Protein AF-A0A081G0Y1-F1 (afdb_monomer_lite)

Secondary structure (DSSP, 8-state):
-HHHHHHSTTSSHHHHHHHHHHHHHHHHHH-S---HHHHHHHHHHHHHHHHHHHHIIIIIS-----

Organism: NCBI:txid1232683

Structure (mmCIF, N/CA/C/O backbone):
data_AF-A0A081G0Y1-F1
#
_entry.id   AF-A0A081G0Y1-F1
#
loop_
_atom_site.group_PDB
_atom_site.id
_atom_site.type_symbol
_atom_site.label_atom_id
_atom_site.label_alt_id
_atom_site.label_comp_id
_atom_site.label_asym_id
_atom_site.label_entity_id
_atom_site.label_seq_id
_atom_site.pdbx_PDB_ins_code
_atom_site.Cartn_x
_atom_site.Cartn_y
_atom_site.Cartn_z
_atom_site.occupancy
_atom_site.B_iso_or_equiv
_atom_site.auth_seq_id
_atom_site.auth_comp_id
_atom_site.auth_asym_id
_atom_site.auth_atom_id
_atom_site.pdbx_PDB_model_num
ATOM 1 N N . MET A 1 1 ? 1.263 -16.013 -6.589 1.00 56.69 1 MET A N 1
ATOM 2 C CA . MET A 1 1 ? 1.720 -14.872 -7.414 1.00 56.69 1 MET A CA 1
ATOM 3 C C . MET A 1 1 ? 1.732 -15.240 -8.892 1.00 56.69 1 MET A C 1
ATOM 5 O O . MET A 1 1 ? 1.339 -14.408 -9.697 1.00 56.69 1 MET A O 1
ATOM 9 N N . ASP A 1 2 ? 2.026 -16.497 -9.224 1.00 57.06 2 ASP A N 1
ATOM 10 C CA . ASP A 1 2 ? 2.077 -17.023 -10.597 1.00 57.06 2 ASP A CA 1
ATOM 11 C C . ASP A 1 2 ? 0.811 -16.783 -11.428 1.00 57.06 2 ASP A C 1
ATOM 13 O O . ASP A 1 2 ? 0.910 -16.299 -12.545 1.00 57.06 2 ASP A O 1
ATOM 17 N N . ALA A 1 3 ? -0.389 -17.011 -10.880 1.00 61.47 3 ALA A N 1
ATOM 18 C CA . ALA A 1 3 ? -1.633 -16.823 -11.638 1.00 61.47 3 ALA A CA 1
ATOM 19 C C . ALA A 1 3 ? -1.877 -15.365 -12.090 1.00 61.47 3 ALA A C 1
ATOM 21 O O . ALA A 1 3 ? -2.404 -15.132 -13.173 1.00 61.47 3 ALA A O 1
ATOM 22 N N . VAL A 1 4 ? -1.482 -14.372 -11.281 1.00 58.19 4 VAL A N 1
ATOM 23 C CA . VAL A 1 4 ? -1.629 -12.942 -11.630 1.00 58.19 4 VAL A CA 1
ATOM 24 C C . VAL A 1 4 ? -0.427 -12.454 -12.445 1.00 58.19 4 VAL A C 1
ATOM 26 O O . VAL A 1 4 ? -0.588 -11.633 -13.344 1.00 58.19 4 VAL A O 1
ATOM 29 N N . GLY A 1 5 ? 0.767 -12.992 -12.178 1.00 56.59 5 GLY A N 1
ATOM 30 C CA . GLY A 1 5 ? 1.970 -12.742 -12.977 1.00 56.59 5 GLY A CA 1
ATOM 31 C C . GLY A 1 5 ? 1.848 -13.257 -14.414 1.00 56.59 5 GLY A C 1
ATOM 32 O O . GLY A 1 5 ? 2.323 -12.599 -15.328 1.00 56.59 5 GLY A O 1
ATOM 33 N N . GLN A 1 6 ? 1.129 -14.361 -14.637 1.00 63.50 6 GLN A N 1
ATOM 34 C CA . GLN A 1 6 ? 0.823 -14.877 -15.977 1.00 63.50 6 GLN A CA 1
ATOM 35 C C . GLN A 1 6 ? -0.155 -13.986 -16.761 1.00 63.50 6 GLN A C 1
ATOM 37 O O . GLN A 1 6 ? -0.079 -13.938 -17.985 1.00 63.50 6 GLN A O 1
ATOM 42 N N . LEU A 1 7 ? -1.052 -13.262 -16.075 1.00 60.94 7 LEU A N 1
ATOM 43 C CA . LEU A 1 7 ? -1.968 -12.296 -16.701 1.00 60.94 7 LEU A CA 1
ATOM 44 C C . LEU A 1 7 ? -1.280 -10.962 -17.033 1.00 60.94 7 LEU A C 1
ATOM 46 O O . LEU A 1 7 ? -1.656 -10.306 -18.001 1.00 60.94 7 LEU A O 1
ATOM 50 N N . PHE A 1 8 ? -0.272 -10.567 -16.249 1.00 60.81 8 PHE A N 1
ATOM 51 C CA . PHE A 1 8 ? 0.483 -9.324 -16.427 1.00 60.81 8 PHE A CA 1
ATOM 52 C C . PHE A 1 8 ? 2.004 -9.566 -16.352 1.00 60.81 8 PHE A C 1
ATOM 54 O O . PHE A 1 8 ? 2.657 -9.102 -15.405 1.00 60.81 8 PHE A O 1
ATOM 61 N N . PRO A 1 9 ? 2.587 -10.277 -17.334 1.00 60.12 9 PRO A N 1
ATOM 62 C CA . PRO A 1 9 ? 4.001 -10.647 -17.317 1.00 60.12 9 PRO A CA 1
ATOM 63 C C . PRO A 1 9 ? 4.905 -9.407 -17.300 1.00 60.12 9 PRO A C 1
ATOM 65 O O . PRO A 1 9 ? 4.620 -8.422 -17.979 1.00 60.12 9 PRO A O 1
ATOM 68 N N . ASN A 1 10 ? 5.990 -9.446 -16.519 1.00 62.28 10 ASN A N 1
ATOM 69 C CA . ASN A 1 10 ? 7.047 -8.419 -16.452 1.00 62.28 10 ASN A CA 1
ATOM 70 C C . ASN A 1 10 ? 6.619 -6.983 -16.075 1.00 62.28 10 ASN A C 1
ATOM 72 O O . ASN A 1 10 ? 7.410 -6.052 -16.200 1.00 62.28 10 ASN A O 1
ATOM 76 N N . THR A 1 11 ? 5.390 -6.761 -15.599 1.00 66.69 11 THR A N 1
ATOM 77 C CA . THR A 1 11 ? 4.903 -5.408 -15.239 1.00 66.69 11 THR A CA 1
ATOM 78 C C . THR A 1 11 ? 4.909 -5.130 -13.732 1.00 66.69 11 THR A C 1
ATOM 80 O O . THR A 1 11 ? 4.590 -4.025 -13.294 1.00 66.69 11 THR A O 1
ATOM 83 N N . GLY A 1 12 ? 5.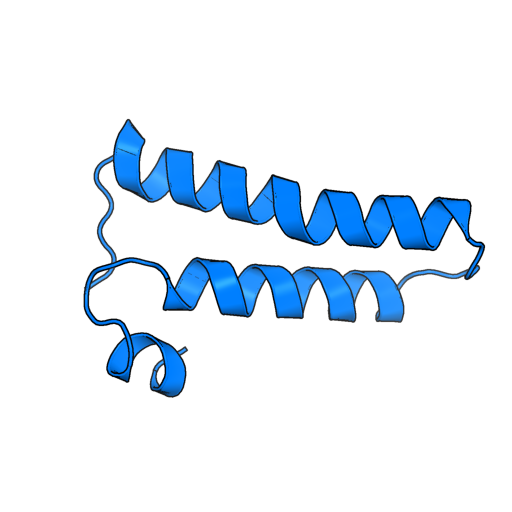210 -6.132 -12.897 1.00 69.12 12 GLY A N 1
ATOM 84 C CA . GLY A 1 12 ? 5.121 -6.014 -11.434 1.00 69.12 12 GLY A CA 1
ATOM 85 C C . GLY A 1 12 ? 3.691 -5.824 -10.894 1.00 69.12 12 GLY A C 1
ATOM 86 O O . GLY A 1 12 ? 3.501 -5.712 -9.684 1.00 69.12 12 GLY A O 1
ATOM 87 N N . MET A 1 13 ? 2.667 -5.835 -11.758 1.00 72.56 13 MET A N 1
ATOM 88 C CA . MET A 1 13 ? 1.250 -5.721 -11.378 1.00 72.56 13 MET A CA 1
ATOM 89 C C . MET A 1 13 ? 0.797 -6.870 -10.474 1.00 72.56 13 MET A C 1
ATOM 91 O O . MET A 1 13 ? 0.019 -6.660 -9.543 1.00 72.56 13 MET A O 1
ATOM 95 N N . GLY A 1 14 ? 1.332 -8.076 -10.699 1.00 77.19 14 GLY A N 1
ATOM 96 C CA . GLY A 1 14 ? 1.086 -9.232 -9.839 1.00 77.19 14 GLY A CA 1
ATOM 97 C C . GLY A 1 14 ? 1.486 -8.975 -8.388 1.00 77.19 14 GLY A C 1
ATOM 98 O O . GLY A 1 14 ? 0.713 -9.286 -7.484 1.00 77.19 14 GLY A O 1
ATOM 99 N N . PHE A 1 15 ? 2.640 -8.342 -8.165 1.00 81.50 15 PHE A N 1
ATOM 100 C CA . PHE A 1 15 ? 3.109 -7.947 -6.836 1.00 81.50 15 PHE A CA 1
ATOM 101 C C . PHE A 1 15 ? 2.200 -6.887 -6.203 1.00 81.50 15 PHE A C 1
ATOM 103 O O . PHE A 1 15 ? 1.789 -7.055 -5.055 1.00 81.50 15 PHE A O 1
ATOM 110 N N . LEU A 1 16 ? 1.842 -5.833 -6.943 1.00 84.19 16 LEU A N 1
ATOM 111 C CA . LEU A 1 16 ? 1.036 -4.729 -6.414 1.00 84.19 16 LEU A CA 1
ATOM 112 C C . LEU A 1 16 ? -0.364 -5.197 -5.997 1.00 84.19 16 LEU A C 1
ATOM 114 O O . LEU A 1 16 ? -0.770 -4.985 -4.856 1.00 84.19 16 LEU A O 1
ATOM 118 N N . LEU A 1 17 ? -1.078 -5.895 -6.884 1.00 84.62 17 LEU A N 1
ATOM 119 C CA . LEU A 1 17 ? -2.451 -6.332 -6.619 1.00 84.62 17 LEU A CA 1
ATOM 120 C C . LEU A 1 17 ? -2.521 -7.346 -5.473 1.00 84.62 17 LEU A C 1
ATOM 122 O O . LEU A 1 17 ? -3.369 -7.226 -4.588 1.00 84.62 17 LEU A O 1
ATOM 126 N N . THR A 1 18 ? -1.610 -8.324 -5.455 1.00 86.06 18 THR A N 1
ATOM 127 C CA . THR A 1 18 ? -1.579 -9.317 -4.371 1.00 86.06 18 THR A CA 1
ATOM 128 C C . THR A 1 18 ? -1.160 -8.703 -3.041 1.00 86.06 18 THR A C 1
ATOM 130 O O . THR A 1 18 ? -1.744 -9.058 -2.020 1.00 86.06 18 THR A O 1
ATOM 133 N N . SER A 1 19 ? -0.228 -7.746 -3.034 1.00 87.75 19 SER A N 1
ATOM 134 C CA . SER A 1 19 ? 0.201 -7.063 -1.807 1.00 87.75 19 SER A CA 1
ATOM 135 C C . SER A 1 19 ? -0.888 -6.167 -1.224 1.00 87.75 19 SER A C 1
ATOM 137 O O . SER A 1 19 ? -1.051 -6.151 -0.005 1.00 87.75 19 SER A O 1
ATOM 139 N N . ILE A 1 20 ? -1.664 -5.471 -2.066 1.00 91.88 20 ILE A N 1
ATOM 140 C CA . ILE A 1 20 ? -2.830 -4.694 -1.615 1.00 91.88 20 ILE A CA 1
ATOM 141 C C . ILE A 1 20 ? -3.831 -5.619 -0.922 1.00 91.88 20 ILE A C 1
ATOM 143 O O . ILE A 1 20 ? -4.221 -5.371 0.221 1.00 91.88 20 ILE A O 1
ATOM 147 N N . LEU A 1 21 ? -4.208 -6.717 -1.587 1.00 90.31 21 LEU A N 1
ATOM 148 C CA . LEU A 1 21 ? -5.178 -7.668 -1.047 1.00 90.31 21 LEU A CA 1
ATOM 149 C C . LEU A 1 21 ? -4.670 -8.310 0.253 1.00 90.31 21 LEU A C 1
ATOM 151 O O . LEU A 1 21 ? -5.405 -8.400 1.235 1.00 90.31 21 LEU A O 1
ATOM 155 N N . PHE A 1 22 ? -3.399 -8.712 0.272 1.00 91.50 22 PHE A N 1
ATOM 156 C CA . PHE A 1 22 ? -2.753 -9.311 1.432 1.00 91.50 22 PHE A CA 1
ATOM 157 C C . PHE A 1 22 ? -2.714 -8.347 2.619 1.00 91.50 22 PHE A C 1
ATOM 159 O O . PHE A 1 22 ? -3.172 -8.711 3.698 1.00 91.50 22 PHE A O 1
ATOM 166 N N . MET A 1 23 ? -2.239 -7.109 2.438 1.00 92.75 23 MET A N 1
ATOM 167 C CA . MET A 1 23 ? -2.198 -6.121 3.522 1.00 92.75 23 MET A CA 1
ATOM 168 C C . MET A 1 23 ? -3.587 -5.759 4.035 1.00 92.75 23 MET A C 1
ATOM 170 O O . MET A 1 23 ? -3.757 -5.582 5.242 1.00 92.75 23 MET A O 1
ATOM 174 N N . LEU A 1 24 ? -4.577 -5.661 3.146 1.00 93.62 24 LEU A N 1
ATOM 175 C CA . LEU A 1 24 ? -5.956 -5.381 3.528 1.00 93.62 24 LEU A CA 1
ATOM 176 C C . LEU A 1 24 ? -6.522 -6.505 4.408 1.00 93.62 24 LEU A C 1
ATOM 178 O O . LEU A 1 24 ? -7.014 -6.231 5.504 1.00 93.62 24 LEU A O 1
ATOM 182 N N . LEU A 1 25 ? -6.388 -7.763 3.975 1.00 93.69 25 LEU A N 1
ATOM 183 C CA . LEU A 1 25 ? -6.860 -8.929 4.728 1.00 93.69 25 LEU A CA 1
ATOM 184 C C . LEU A 1 25 ? -6.089 -9.126 6.038 1.00 93.69 25 LEU A C 1
ATOM 186 O O . LEU A 1 25 ? -6.699 -9.394 7.070 1.00 93.69 25 LEU A O 1
ATOM 190 N N . LEU A 1 26 ? -4.767 -8.944 6.025 1.00 93.69 26 LEU A N 1
ATOM 191 C CA . LEU A 1 26 ? -3.925 -9.072 7.215 1.00 93.69 26 LEU A CA 1
ATOM 192 C C . LEU A 1 26 ? -4.278 -8.004 8.259 1.00 93.69 26 LEU A C 1
ATOM 194 O O .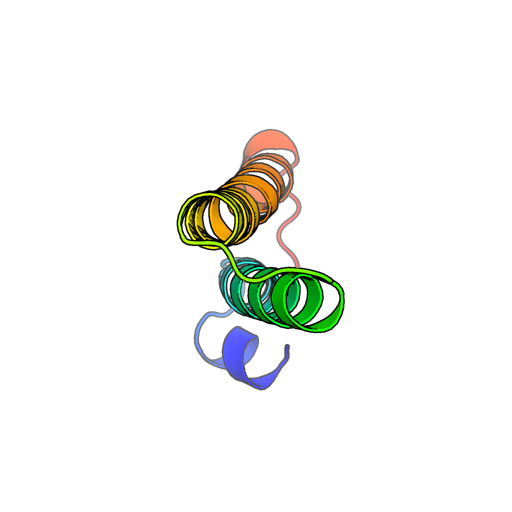 LEU A 1 26 ? -4.427 -8.307 9.440 1.00 93.69 26 LEU A O 1
ATOM 198 N N . SER A 1 27 ? -4.477 -6.759 7.826 1.00 90.75 27 SER A N 1
ATOM 199 C CA . SER A 1 27 ? -4.880 -5.674 8.725 1.00 90.75 27 SER A CA 1
ATOM 200 C C . SER A 1 27 ? -6.272 -5.910 9.314 1.00 90.75 27 SER A C 1
ATOM 202 O O . SER A 1 27 ? -6.487 -5.642 10.491 1.00 90.75 27 SER A O 1
ATOM 204 N N . LEU A 1 28 ? -7.207 -6.446 8.523 1.00 91.75 28 LEU A N 1
ATOM 205 C CA . LEU A 1 28 ? -8.533 -6.859 8.997 1.00 91.75 28 LEU A CA 1
ATOM 206 C C . LEU A 1 28 ? -8.469 -8.030 9.984 1.00 91.75 28 LEU A C 1
ATOM 208 O O . LEU A 1 28 ? -9.278 -8.085 10.903 1.00 91.75 28 LEU A O 1
ATOM 212 N N . LEU A 1 29 ? -7.520 -8.950 9.811 1.00 93.56 29 LEU A N 1
ATOM 213 C CA . LEU A 1 29 ? -7.340 -10.089 10.707 1.00 93.56 29 LEU A CA 1
ATOM 214 C C . LEU A 1 29 ? -6.802 -9.663 12.082 1.00 93.56 29 LEU A C 1
ATOM 216 O O . LEU A 1 29 ? -7.232 -10.200 13.099 1.00 93.56 29 LEU A O 1
ATOM 220 N N . TYR A 1 30 ? -5.869 -8.708 12.119 1.00 92.88 30 TYR A N 1
ATOM 221 C CA . TYR A 1 30 ? -5.211 -8.276 13.360 1.00 92.88 30 TYR A CA 1
ATOM 222 C C . TYR A 1 30 ? -5.893 -7.106 14.071 1.00 92.88 30 TYR A C 1
ATOM 224 O O . TYR A 1 30 ? -5.559 -6.807 15.221 1.00 92.88 30 TYR A O 1
ATOM 232 N N . VAL A 1 31 ? -6.822 -6.407 13.419 1.00 92.56 31 VAL A N 1
ATOM 233 C CA . VAL A 1 31 ? -7.479 -5.261 14.042 1.00 92.56 31 VAL A CA 1
ATOM 234 C C . VAL A 1 31 ? -8.410 -5.718 15.166 1.00 92.56 31 VAL A C 1
ATOM 236 O O . VAL A 1 31 ? -9.338 -6.494 14.970 1.00 92.56 31 VAL A O 1
ATOM 239 N N . HIS A 1 32 ? -8.180 -5.198 16.370 1.00 88.25 32 HIS A N 1
ATOM 240 C CA . HIS A 1 32 ? -8.986 -5.555 17.537 1.00 88.25 32 HIS A CA 1
ATOM 241 C C . HIS A 1 32 ? -10.361 -4.863 17.552 1.00 88.25 32 HIS A C 1
ATOM 243 O O . HIS A 1 32 ? -11.324 -5.400 18.089 1.00 88.25 32 HIS A O 1
ATOM 249 N N . SER A 1 33 ? -10.471 -3.664 16.961 1.00 89.56 33 SER A N 1
ATOM 250 C CA . SER A 1 33 ? -11.728 -2.909 16.886 1.00 89.56 33 SER A CA 1
ATOM 251 C C .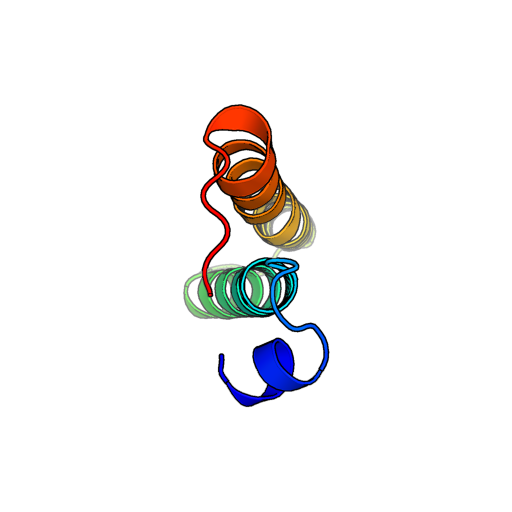 SER A 1 33 ? -11.992 -2.354 15.485 1.00 89.56 33 SER A C 1
ATOM 253 O O . SER A 1 33 ? -11.220 -1.571 14.928 1.00 89.56 33 SER A O 1
ATOM 255 N N . LEU A 1 34 ? -13.132 -2.737 14.913 1.00 88.12 34 LEU A N 1
ATOM 256 C CA . LEU A 1 34 ? -13.565 -2.296 13.589 1.00 88.12 34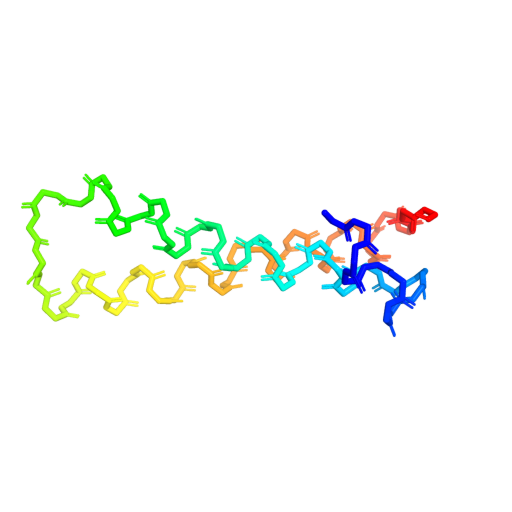 LEU A CA 1
ATOM 257 C C . LEU A 1 34 ? -14.389 -1.012 13.703 1.00 88.12 34 LEU A C 1
ATOM 259 O O . LEU A 1 34 ? -15.616 -1.023 13.691 1.00 88.12 34 LEU A O 1
ATOM 263 N N . THR A 1 35 ? -13.700 0.122 13.809 1.00 93.38 35 THR A N 1
ATOM 264 C CA . THR A 1 35 ? -14.336 1.445 13.694 1.00 93.38 35 THR A CA 1
ATOM 265 C C . THR A 1 35 ? -14.210 1.961 12.261 1.00 93.38 35 THR A C 1
ATOM 267 O O . THR A 1 35 ? -13.188 1.732 11.619 1.00 93.38 35 THR A O 1
ATOM 270 N N . ARG A 1 36 ? -15.183 2.742 11.762 1.00 91.19 36 ARG A N 1
ATOM 271 C CA . ARG A 1 36 ? -15.130 3.348 10.409 1.00 91.19 36 ARG A CA 1
ATOM 272 C C . ARG A 1 36 ? -13.812 4.084 10.129 1.00 91.19 36 ARG A C 1
ATOM 274 O O . ARG A 1 36 ? -13.263 3.968 9.042 1.00 91.19 36 ARG A O 1
ATOM 281 N N . ARG A 1 37 ? -13.274 4.794 11.127 1.00 93.31 37 ARG A N 1
ATOM 282 C CA . ARG A 1 37 ? -11.981 5.493 11.030 1.00 93.31 37 ARG A CA 1
ATOM 283 C C . ARG A 1 37 ? -10.802 4.535 10.842 1.00 93.31 37 ARG A C 1
ATOM 285 O O . ARG A 1 37 ? -9.911 4.820 10.052 1.00 93.31 37 ARG A O 1
ATOM 292 N N . VAL A 1 38 ? -10.809 3.406 11.548 1.00 92.19 38 VAL A N 1
ATOM 293 C CA . VAL A 1 38 ? -9.763 2.380 11.442 1.00 92.19 38 VAL A CA 1
ATOM 294 C C . VAL A 1 38 ? -9.857 1.676 10.094 1.00 92.19 38 VAL A C 1
ATOM 296 O O . VAL A 1 38 ? -8.845 1.490 9.432 1.00 92.19 38 VAL A O 1
ATOM 299 N N . LEU A 1 39 ? -11.073 1.376 9.641 1.00 93.19 39 LEU A N 1
ATOM 300 C CA . LEU A 1 39 ? -11.317 0.739 8.350 1.00 93.19 39 LEU A CA 1
ATOM 301 C C . LEU A 1 39 ? -10.857 1.627 7.180 1.00 93.19 39 LEU A C 1
ATOM 303 O O . LEU A 1 39 ? -10.218 1.135 6.254 1.00 93.19 39 LEU A O 1
ATOM 307 N N . LEU A 1 40 ? -11.081 2.945 7.270 1.00 94.69 40 LEU A N 1
ATOM 308 C CA . LEU A 1 40 ? -10.504 3.921 6.338 1.00 94.69 40 LEU A CA 1
ATOM 309 C C . LEU A 1 40 ? -8.971 3.927 6.383 1.00 94.69 40 LEU A C 1
ATOM 311 O O . LEU A 1 40 ? -8.336 3.929 5.334 1.00 94.69 40 LEU A O 1
ATOM 315 N N . GLY A 1 41 ? -8.370 3.892 7.576 1.00 94.00 41 GLY A N 1
ATOM 316 C CA . GLY A 1 41 ? -6.914 3.820 7.729 1.00 94.00 41 GLY A CA 1
ATOM 317 C C . GLY A 1 41 ? -6.313 2.557 7.107 1.00 94.00 41 GLY A C 1
ATOM 318 O O . GLY A 1 41 ? -5.315 2.640 6.396 1.00 94.00 41 GLY A O 1
ATOM 319 N N . ILE A 1 42 ? -6.955 1.405 7.306 1.00 93.69 42 ILE A N 1
ATOM 320 C CA . ILE A 1 42 ? -6.562 0.127 6.699 1.00 93.69 42 ILE A CA 1
ATOM 321 C C . ILE A 1 42 ? -6.677 0.196 5.173 1.00 93.69 42 ILE A C 1
ATOM 323 O O . ILE A 1 42 ? -5.738 -0.183 4.473 1.00 93.69 42 ILE A O 1
ATOM 327 N N . GLY A 1 43 ? -7.792 0.713 4.651 1.00 93.62 43 GLY A N 1
ATOM 328 C CA . GLY A 1 43 ? -7.994 0.880 3.211 1.00 93.62 43 GLY A CA 1
ATOM 329 C C . GLY A 1 43 ? -6.924 1.772 2.580 1.00 93.62 43 GLY A C 1
ATOM 330 O O . GLY A 1 43 ? -6.308 1.392 1.591 1.00 93.62 43 GLY A O 1
ATOM 331 N N . LEU A 1 44 ? -6.627 2.916 3.198 1.00 95.12 44 LEU A N 1
ATOM 332 C CA . LEU A 1 44 ? -5.582 3.819 2.715 1.00 95.12 44 LEU A CA 1
ATOM 333 C C . LEU A 1 44 ? -4.192 3.178 2.791 1.00 95.12 44 LEU A C 1
ATOM 335 O O . LEU A 1 44 ? -3.457 3.204 1.808 1.00 95.12 44 LEU A O 1
ATOM 339 N N . ASN A 1 45 ? -3.834 2.568 3.922 1.00 94.44 45 ASN A N 1
ATOM 340 C CA . ASN A 1 45 ? -2.507 1.984 4.114 1.00 94.44 45 ASN A CA 1
ATOM 341 C C . ASN A 1 45 ? -2.258 0.788 3.186 1.00 94.44 45 ASN A C 1
ATOM 343 O O . ASN A 1 45 ? -1.196 0.690 2.577 1.00 94.44 45 ASN A O 1
ATOM 347 N N . SER A 1 46 ? -3.258 -0.085 3.033 1.00 93.44 46 SER A N 1
ATOM 348 C CA . SER A 1 46 ? -3.177 -1.245 2.139 1.00 93.44 46 SER A CA 1
ATOM 349 C C . SER A 1 46 ? -3.040 -0.867 0.666 1.00 93.44 46 SER A C 1
ATOM 351 O O . SER A 1 46 ? -2.597 -1.702 -0.107 1.00 93.44 46 SER A O 1
ATOM 353 N N . ILE A 1 47 ? -3.355 0.371 0.274 1.00 93.50 47 ILE A N 1
ATOM 354 C CA . ILE A 1 47 ? -3.127 0.878 -1.084 1.00 93.50 47 ILE A CA 1
ATOM 355 C C . ILE A 1 47 ? -1.805 1.643 -1.158 1.00 93.50 47 ILE A C 1
ATOM 357 O O . ILE A 1 47 ? -0.967 1.335 -2.000 1.00 93.50 47 ILE A O 1
ATOM 361 N N . ILE A 1 48 ? -1.589 2.618 -0.271 1.00 94.38 48 ILE A N 1
ATOM 362 C CA . ILE A 1 48 ? -0.441 3.532 -0.338 1.00 94.38 48 ILE A CA 1
ATOM 363 C C . ILE A 1 48 ? 0.877 2.779 -0.144 1.00 94.38 48 ILE A C 1
ATOM 365 O O . ILE A 1 48 ? 1.797 2.966 -0.937 1.00 94.38 48 ILE A O 1
ATOM 369 N N . ALA A 1 49 ? 0.982 1.912 0.867 1.00 92.19 49 ALA A N 1
ATOM 370 C CA . ALA A 1 49 ? 2.231 1.213 1.164 1.00 92.19 49 ALA A CA 1
ATOM 371 C C . ALA A 1 49 ? 2.733 0.335 -0.005 1.00 92.19 49 ALA A C 1
ATOM 373 O O . ALA A 1 49 ? 3.880 0.515 -0.426 1.00 92.19 49 ALA A O 1
ATOM 374 N N . PRO A 1 50 ? 1.920 -0.567 -0.595 1.00 90.06 50 PRO A N 1
ATOM 375 C CA . PRO A 1 50 ? 2.372 -1.357 -1.740 1.00 90.06 50 PRO A CA 1
ATOM 376 C C . PRO A 1 50 ? 2.537 -0.531 -3.019 1.00 90.06 50 PRO A C 1
ATOM 378 O O . PRO A 1 50 ? 3.378 -0.881 -3.842 1.00 90.06 50 PRO A O 1
ATOM 381 N N . LEU A 1 51 ? 1.802 0.572 -3.190 1.00 89.62 51 LEU A N 1
ATOM 382 C CA . LEU A 1 51 ? 1.952 1.454 -4.353 1.00 89.62 51 LEU A CA 1
ATOM 383 C C . LEU A 1 51 ? 3.279 2.224 -4.306 1.00 89.62 51 LEU A C 1
ATOM 385 O O . LEU A 1 51 ? 3.977 2.304 -5.316 1.00 89.62 51 LEU A O 1
ATOM 389 N N . VAL A 1 52 ? 3.685 2.697 -3.122 1.00 90.94 52 VAL A N 1
ATOM 390 C CA . VAL A 1 52 ? 5.016 3.281 -2.899 1.00 90.94 52 VAL A CA 1
ATOM 391 C C . VAL A 1 52 ? 6.105 2.234 -3.119 1.00 90.94 52 VAL A C 1
ATOM 393 O O . VAL A 1 52 ? 7.064 2.508 -3.836 1.00 90.94 52 VAL A O 1
ATOM 396 N N . ALA A 1 53 ? 5.955 1.027 -2.565 1.00 88.12 53 ALA A N 1
ATOM 397 C CA . ALA A 1 53 ? 6.924 -0.047 -2.774 1.00 88.12 53 ALA A CA 1
ATOM 398 C C . ALA A 1 53 ? 7.059 -0.421 -4.258 1.00 88.12 53 ALA A C 1
ATOM 400 O O . ALA A 1 53 ? 8.175 -0.536 -4.755 1.00 88.12 53 ALA A O 1
ATOM 401 N N . TRP A 1 54 ? 5.948 -0.551 -4.987 1.00 86.31 54 TRP A N 1
ATOM 402 C CA . TRP A 1 54 ? 5.962 -0.836 -6.424 1.00 86.31 54 TRP A CA 1
ATOM 403 C C . TRP A 1 54 ? 6.635 0.281 -7.222 1.00 86.31 54 TRP A C 1
ATOM 405 O O . TRP A 1 54 ? 7.459 -0.002 -8.087 1.00 86.31 54 TRP A O 1
ATOM 415 N N . TYR A 1 55 ? 6.344 1.544 -6.902 1.00 85.25 55 TYR A N 1
ATOM 416 C CA . TYR A 1 55 ? 6.979 2.684 -7.560 1.00 85.25 55 TYR A CA 1
ATOM 417 C C . TYR A 1 55 ? 8.488 2.723 -7.299 1.00 85.25 55 TYR A C 1
ATOM 419 O O . TYR A 1 55 ? 9.281 2.857 -8.227 1.00 85.25 55 TYR A O 1
ATOM 427 N N . VAL A 1 56 ? 8.902 2.563 -6.043 1.00 87.00 56 VAL A N 1
ATOM 428 C CA . VAL A 1 56 ? 10.315 2.585 -5.658 1.00 87.00 56 VAL A CA 1
ATOM 429 C C . VAL A 1 56 ? 11.061 1.409 -6.293 1.00 87.00 56 VAL A C 1
ATOM 431 O O . VAL A 1 56 ? 12.078 1.607 -6.948 1.00 87.00 56 VAL A O 1
ATOM 434 N N . LEU A 1 57 ? 10.551 0.187 -6.167 1.00 82.50 57 LEU A N 1
ATOM 435 C CA . LEU A 1 57 ? 11.227 -0.992 -6.708 1.00 82.50 57 LEU A CA 1
ATOM 436 C C . LEU A 1 57 ? 11.239 -0.991 -8.242 1.00 82.50 57 LEU A C 1
ATOM 438 O O . LEU A 1 57 ? 12.280 -1.248 -8.841 1.00 82.50 57 LEU A O 1
ATOM 442 N N . GLY A 1 58 ? 10.111 -0.658 -8.873 1.00 79.50 58 GLY A N 1
ATOM 443 C CA . G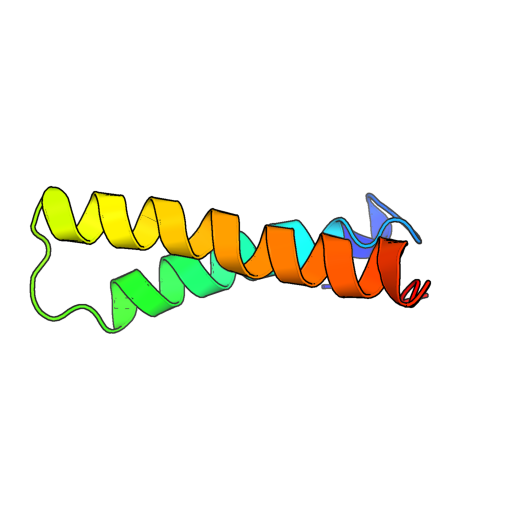LY A 1 58 ? 9.958 -0.703 -10.324 1.00 79.50 58 GLY A CA 1
ATOM 444 C C . GLY A 1 58 ? 10.601 0.476 -11.052 1.00 79.50 58 GLY A C 1
ATOM 445 O O . GLY A 1 58 ? 11.318 0.263 -12.023 1.00 79.50 58 GLY A O 1
ATOM 446 N N . GLN A 1 59 ? 10.367 1.711 -10.600 1.00 77.69 59 GLN A N 1
ATOM 447 C CA . GLN A 1 59 ? 10.818 2.918 -11.309 1.00 77.69 59 GLN A CA 1
ATOM 448 C C . GLN A 1 59 ? 12.141 3.460 -10.772 1.00 77.69 59 GLN A C 1
ATOM 450 O O . GLN A 1 59 ? 12.996 3.860 -11.556 1.00 77.69 59 GLN A O 1
ATOM 455 N N . LEU A 1 60 ? 12.330 3.483 -9.447 1.00 77.06 60 LEU A N 1
ATOM 456 C CA . LEU A 1 60 ? 13.544 4.063 -8.860 1.00 77.06 60 LEU A CA 1
ATOM 457 C C . LEU A 1 60 ? 14.734 3.102 -8.939 1.00 77.06 60 LEU A C 1
ATOM 459 O O . LEU A 1 60 ? 15.849 3.532 -9.219 1.00 77.06 60 LEU A O 1
ATOM 463 N N . PHE A 1 61 ? 14.496 1.810 -8.705 1.00 80.12 61 PHE A N 1
ATOM 464 C CA . PHE A 1 61 ? 15.547 0.790 -8.706 1.00 80.12 61 PHE A CA 1
ATOM 465 C C . PHE A 1 61 ? 15.576 -0.086 -9.965 1.00 80.12 61 PHE A C 1
ATOM 467 O O . PHE A 1 61 ? 16.471 -0.920 -10.080 1.00 80.12 61 PHE A O 1
ATOM 474 N N . ALA A 1 62 ? 14.636 0.095 -10.903 1.00 69.31 62 ALA A N 1
ATOM 475 C CA . ALA A 1 62 ? 14.510 -0.719 -12.118 1.00 69.31 62 ALA A CA 1
ATOM 476 C C . ALA A 1 62 ? 14.500 -2.240 -11.844 1.00 69.31 62 ALA A C 1
ATOM 478 O O . ALA A 1 62 ? 14.918 -3.040 -12.682 1.00 69.31 62 ALA A O 1
ATOM 479 N N . ILE A 1 63 ? 14.017 -2.654 -10.666 1.00 67.69 63 ILE A N 1
ATOM 480 C CA . ILE A 1 63 ? 13.885 -4.060 -10.286 1.00 67.69 63 ILE A CA 1
ATOM 481 C C . ILE A 1 63 ? 12.585 -4.566 -10.913 1.00 67.69 63 ILE A C 1
ATOM 483 O O . ILE A 1 63 ? 11.529 -4.609 -10.280 1.00 67.69 63 ILE A O 1
ATOM 487 N N . SER A 1 64 ? 12.652 -4.928 -12.193 1.00 56.94 64 SER A N 1
ATOM 488 C CA . SER A 1 64 ? 11.627 -5.758 -12.817 1.00 56.94 64 SER A CA 1
ATOM 489 C C . SER A 1 64 ? 11.813 -7.187 -12.314 1.00 56.94 64 SER A C 1
ATOM 491 O O . SER A 1 64 ? 12.809 -7.837 -12.634 1.00 56.94 64 SER A O 1
ATOM 493 N N . LEU A 1 65 ? 10.876 -7.669 -11.498 1.00 52.38 65 LEU A N 1
ATOM 494 C CA . LEU A 1 65 ? 10.773 -9.099 -11.221 1.00 52.38 65 LEU A CA 1
ATOM 495 C C . LEU A 1 65 ? 10.410 -9.815 -12.542 1.00 52.38 65 LEU A C 1
ATOM 497 O O . LEU A 1 65 ? 9.462 -9.358 -13.192 1.00 52.38 65 LEU A O 1
ATOM 501 N N . PRO A 1 66 ? 11.171 -10.851 -12.952 1.00 45.38 66 PRO A N 1
ATOM 502 C CA . PRO A 1 66 ? 10.856 -11.663 -14.128 1.00 45.38 66 PRO A CA 1
ATOM 503 C C . PRO A 1 66 ? 9.532 -12.427 -13.975 1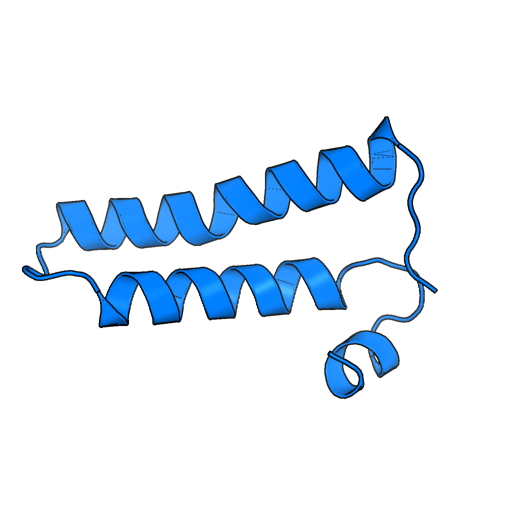.00 45.38 66 PRO A C 1
ATOM 505 O O . PRO A 1 66 ? 9.071 -12.608 -12.822 1.00 45.38 66 PRO A O 1
#

Radius of gyration: 13.6 Å; chains: 1; bounding box: 31×22×35 Å

Foldseek 3Di:
DVVVCVVPPQLCVSVLVVQLVVQLVVQVVPDPDDDPVSNVVSNVCSNVVSVVVCCCCCPVVVPRDD

pLDDT: mean 81.67, std 13.8, range [45.38, 95.12]

Sequence (66 aa):
MDAVGQLFPNTGMGFLLTSILFMLLLSLLYVHSLTRRVLLGIGLNSIIAPLVAWYVLGQLFAISLP